Protein AF-A0A8T2IEG2-F1 (afdb_monomer_lite)

Sequence (143 aa):
SPNKMSFSSFIAPSGSLPLSDFWLEAESIRQTQGPDLEESSPEPSTLEDGEAEAAWLQDAGLTPLFGEQSPIENAILLSTLTQTQAAAVQRRVDSYSSSLRKRWKPPARDVRDVFPRKGGADRFAGTDGKESDPHLSAGRIHS

Foldseek 3Di:
DDDDDDDPPPPDDDDDDPPVVVVVVVVVVVVVPPPVPPDDPPVPPLLVLLVVLCVVCVVVVNNVLQDPDDPVVNVVVLVVDDPVVSVVNVVSSVSNVVSVVVVPDDPDDDVCVVDPPPDDDDDPDDDPDDDDDDDDDDDDDDD

InterPro domains:
  IPR060072 Rho GTPase-activating protein 18-like, N-terminal SAM domain [PF26701] (45-103)

Radius of gyration: 36.2 Å; chains: 1; bounding box: 49×56×135 Å

Secondary structure (DSSP, 8-state):
------------------HHHHHHHHHHHHHHS-TTSSS------HHHHHHHHHHHHHHTT-GGGGTT--HHHHHHHHHTS-HHHHHHHHHHHHHHHHHHHHTT------HHHHS--SS------------------------

pLDDT: mean 70.07, std 18.43, range [36.44, 97.56]

Structure (mmCIF, N/CA/C/O backbone):
data_AF-A0A8T2IEG2-F1
#
_entry.id   AF-A0A8T2IEG2-F1
#
loop_
_atom_site.group_PDB
_atom_site.id
_atom_site.type_symbol
_atom_site.label_atom_id
_atom_site.label_alt_id
_atom_site.label_comp_id
_atom_site.label_asym_id
_atom_site.label_entity_id
_atom_site.label_seq_id
_atom_site.pdbx_PDB_ins_code
_atom_site.Cartn_x
_atom_site.Cartn_y
_atom_site.Cartn_z
_atom_site.occupancy
_atom_site.B_iso_or_equiv
_atom_site.auth_seq_id
_atom_site.auth_comp_id
_atom_site.auth_asym_id
_atom_site.auth_atom_id
_atom_site.pdbx_PDB_model_num
ATOM 1 N N . SER A 1 1 ? 22.808 -40.858 43.073 1.00 37.12 1 SER A N 1
ATOM 2 C CA . SER A 1 1 ? 23.389 -39.615 43.615 1.00 37.12 1 SER A CA 1
ATOM 3 C C . SER A 1 1 ? 23.014 -38.440 42.732 1.00 37.12 1 SER A C 1
ATOM 5 O O . SER A 1 1 ? 22.950 -38.635 41.524 1.00 37.12 1 SER A O 1
ATOM 7 N N . PRO A 1 2 ? 22.688 -37.278 43.314 1.00 51.91 2 PRO A N 1
ATOM 8 C CA . PRO A 1 2 ? 22.046 -36.172 42.612 1.00 51.91 2 PRO A CA 1
ATOM 9 C C . PRO A 1 2 ? 23.054 -35.163 42.032 1.00 51.91 2 PRO A C 1
ATOM 11 O O . PRO A 1 2 ? 24.207 -35.130 42.451 1.00 51.91 2 PRO A O 1
ATOM 14 N N . ASN A 1 3 ? 22.515 -34.273 41.189 1.00 36.44 3 ASN A N 1
ATOM 15 C CA . ASN A 1 3 ? 22.753 -32.823 41.132 1.00 36.44 3 ASN A CA 1
ATOM 16 C C . ASN A 1 3 ? 23.521 -32.181 39.956 1.00 36.44 3 ASN A C 1
ATOM 18 O O . ASN A 1 3 ? 24.700 -32.427 39.735 1.00 36.44 3 ASN A O 1
ATOM 22 N N . LYS A 1 4 ? 22.817 -31.163 39.418 1.00 50.59 4 LYS A N 1
ATOM 23 C CA . LYS A 1 4 ? 23.260 -29.859 38.884 1.00 50.59 4 LYS A CA 1
ATOM 24 C C . LYS A 1 4 ? 23.560 -29.766 37.388 1.00 50.59 4 LYS A C 1
ATOM 26 O O . LYS A 1 4 ? 24.704 -29.687 36.970 1.00 50.59 4 LYS A O 1
ATOM 31 N N . MET A 1 5 ? 22.498 -29.560 36.611 1.00 52.28 5 MET A N 1
ATOM 32 C CA . MET A 1 5 ? 22.575 -28.658 35.462 1.00 52.28 5 MET A CA 1
ATOM 33 C C . MET A 1 5 ? 22.094 -27.281 35.917 1.00 52.28 5 MET A C 1
ATOM 35 O O . MET A 1 5 ? 20.902 -27.008 35.991 1.00 52.28 5 MET A O 1
ATOM 39 N N . SER A 1 6 ? 23.046 -26.440 36.308 1.00 55.44 6 SER A N 1
ATOM 40 C CA . SER A 1 6 ? 22.855 -24.996 36.344 1.00 55.44 6 SER A CA 1
ATOM 41 C C . SER A 1 6 ? 24.156 -24.359 35.897 1.00 55.44 6 SER A C 1
ATOM 43 O O . SER A 1 6 ? 25.143 -24.364 36.629 1.00 55.44 6 SER A O 1
ATOM 45 N N . PHE A 1 7 ? 24.138 -23.826 34.684 1.00 53.94 7 PHE A N 1
ATOM 46 C CA . PHE A 1 7 ? 24.909 -22.641 34.369 1.00 53.94 7 PHE A CA 1
ATOM 47 C C . PHE A 1 7 ? 23.945 -21.690 33.672 1.00 53.94 7 PHE A C 1
ATOM 49 O O . PHE A 1 7 ? 23.742 -21.730 32.464 1.00 53.94 7 PHE A O 1
ATOM 56 N N . SER A 1 8 ? 23.277 -20.885 34.497 1.00 45.88 8 SER A N 1
ATOM 57 C CA . SER A 1 8 ? 22.817 -19.562 34.095 1.00 45.88 8 SER A CA 1
ATOM 58 C C . SER A 1 8 ? 23.951 -18.909 33.304 1.00 45.88 8 SER A C 1
ATOM 60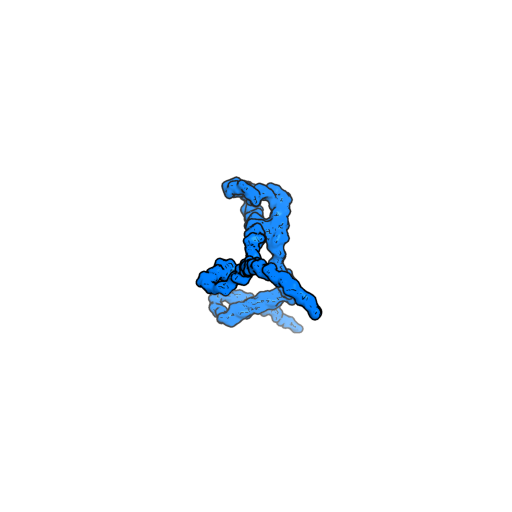 O O . SER A 1 8 ? 25.019 -18.663 33.874 1.00 45.88 8 SER A O 1
ATOM 62 N N . SER A 1 9 ? 23.770 -18.683 31.998 1.00 57.91 9 SER A N 1
ATOM 63 C CA . SER A 1 9 ? 24.672 -17.798 31.271 1.00 57.91 9 SER A CA 1
ATOM 64 C C . SER A 1 9 ? 24.396 -16.396 31.797 1.00 57.91 9 SER A C 1
ATOM 66 O O . SER A 1 9 ? 23.458 -15.718 31.376 1.00 57.91 9 SER A O 1
ATOM 68 N N . PHE A 1 10 ? 25.175 -16.012 32.803 1.00 49.84 10 PHE A N 1
ATOM 69 C CA . PHE A 1 10 ? 25.257 -14.651 33.292 1.00 49.84 10 PHE A CA 1
ATOM 70 C C . PHE A 1 10 ? 25.461 -13.737 32.084 1.00 49.84 10 PHE A C 1
ATOM 72 O O . PHE A 1 10 ? 26.482 -13.820 31.403 1.00 49.84 10 PHE A O 1
ATOM 79 N N . ILE A 1 11 ? 24.477 -12.880 31.815 1.00 58.75 11 ILE A N 1
ATOM 80 C CA . ILE A 1 11 ? 24.652 -11.733 30.932 1.00 58.75 11 ILE A CA 1
ATOM 81 C C . ILE A 1 11 ? 25.743 -10.881 31.583 1.00 58.75 11 ILE A C 1
ATOM 83 O O . ILE A 1 11 ? 25.522 -10.262 32.626 1.00 58.75 11 ILE A O 1
ATOM 87 N N . ALA A 1 12 ? 26.945 -10.918 31.013 1.00 52.44 12 ALA A N 1
ATOM 88 C CA . ALA A 1 12 ? 28.027 -10.037 31.413 1.00 52.44 12 ALA A CA 1
ATOM 89 C C . ALA A 1 12 ? 27.775 -8.635 30.825 1.00 52.44 12 ALA A C 1
ATOM 91 O O . ALA A 1 12 ? 27.372 -8.521 29.665 1.00 52.44 12 ALA A O 1
ATOM 92 N N . PRO A 1 13 ? 27.991 -7.557 31.596 1.00 52.22 13 PRO A N 1
ATOM 93 C CA . PRO A 1 13 ? 27.807 -6.200 31.111 1.00 52.22 13 PRO A CA 1
ATOM 94 C C . PRO A 1 13 ? 29.002 -5.764 30.249 1.00 52.22 13 PRO A C 1
ATOM 96 O O . PRO A 1 13 ? 30.147 -5.922 30.658 1.00 52.22 13 PRO A O 1
ATOM 99 N N . SER A 1 14 ? 28.707 -5.171 29.086 1.00 59.75 14 SER A N 1
ATOM 100 C CA . SER A 1 14 ? 29.484 -4.119 28.401 1.00 59.75 14 SER A CA 1
ATOM 101 C C . SER A 1 14 ? 31.006 -4.125 28.655 1.00 59.75 14 SER A C 1
ATOM 103 O O . SER A 1 14 ? 31.531 -3.300 29.407 1.00 59.75 14 SER A O 1
ATOM 105 N N . GLY A 1 15 ? 31.731 -4.998 27.962 1.00 55.69 15 GLY A N 1
ATOM 106 C CA . GLY A 1 15 ? 33.184 -4.932 27.827 1.00 55.69 15 GLY A CA 1
ATOM 107 C C . GLY A 1 15 ? 33.559 -5.363 26.417 1.00 55.69 15 GLY A C 1
ATOM 108 O O . GLY A 1 15 ? 33.139 -6.433 25.997 1.00 55.69 15 GLY A O 1
ATOM 109 N N . SER A 1 16 ? 34.271 -4.493 25.692 1.00 65.12 16 SER A N 1
ATOM 110 C CA . SER A 1 16 ? 34.789 -4.666 24.325 1.00 65.12 16 SER A CA 1
ATOM 111 C C . SER A 1 16 ? 34.891 -6.129 23.878 1.00 65.12 16 SER A C 1
ATOM 113 O O . SER A 1 16 ? 35.864 -6.807 24.211 1.00 65.12 16 SER A O 1
ATOM 115 N N . LEU A 1 17 ? 33.920 -6.594 23.090 1.00 65.88 17 LEU A N 1
ATOM 116 C CA . LEU A 1 17 ? 34.037 -7.880 22.412 1.00 65.88 17 LEU A CA 1
ATOM 117 C C . LEU A 1 17 ? 35.200 -7.773 21.405 1.00 65.88 17 LEU A C 1
ATOM 119 O O . LEU A 1 17 ? 35.307 -6.752 20.714 1.00 65.88 17 LEU A O 1
ATOM 123 N N . PRO A 1 18 ? 36.132 -8.740 21.351 1.00 71.25 18 PRO A N 1
ATOM 124 C CA . PRO A 1 18 ? 37.225 -8.714 20.383 1.00 71.25 18 PRO A CA 1
ATOM 125 C C . PRO A 1 18 ? 36.655 -8.669 18.957 1.00 71.25 18 PRO A C 1
ATOM 127 O O . PRO A 1 18 ? 35.577 -9.190 18.701 1.00 71.25 18 PRO A O 1
ATOM 130 N N . LEU A 1 19 ? 37.373 -8.091 17.987 1.00 69.75 19 LEU A N 1
ATOM 131 C CA . LEU A 1 19 ? 36.907 -8.023 16.587 1.00 69.75 19 LEU A CA 1
ATOM 132 C C . LEU A 1 19 ? 36.588 -9.415 15.989 1.00 69.75 19 LEU A C 1
ATOM 134 O O . LEU A 1 19 ? 35.850 -9.523 15.014 1.00 69.75 19 LEU A O 1
ATOM 138 N N . SER A 1 20 ? 37.122 -10.482 16.590 1.00 69.19 20 SER A N 1
ATOM 139 C CA . SER A 1 20 ? 36.783 -11.873 16.286 1.00 69.19 20 SER A CA 1
ATOM 140 C C . SER A 1 20 ? 35.365 -12.275 16.711 1.00 69.19 20 SER A C 1
ATOM 142 O O . SER A 1 20 ? 34.748 -13.076 16.017 1.00 69.19 20 SER A O 1
ATOM 144 N N . ASP A 1 21 ? 34.828 -11.710 17.795 1.00 76.44 21 ASP A N 1
ATOM 145 C CA . ASP A 1 21 ? 33.473 -12.001 18.287 1.00 76.44 21 ASP A CA 1
ATOM 146 C C . ASP A 1 21 ? 32.394 -11.415 17.374 1.00 76.44 21 ASP A C 1
ATOM 148 O O . ASP A 1 21 ? 31.353 -12.038 17.194 1.00 76.44 21 ASP A O 1
ATOM 152 N N . PHE A 1 22 ? 32.662 -10.276 16.724 1.00 73.38 22 PHE A N 1
ATOM 153 C CA . PHE A 1 22 ? 31.749 -9.693 15.732 1.00 73.38 22 PHE A CA 1
ATOM 154 C C . PHE A 1 22 ? 31.449 -10.670 14.582 1.00 73.38 22 PHE A C 1
ATOM 156 O O . PHE A 1 22 ? 30.306 -10.811 14.153 1.00 73.38 22 PHE A O 1
ATOM 163 N N . TRP A 1 23 ? 32.470 -11.388 14.101 1.00 81.88 23 TRP A N 1
ATOM 164 C CA . TRP A 1 23 ? 32.291 -12.397 13.054 1.00 81.88 23 TRP A CA 1
ATOM 165 C C . TRP A 1 23 ? 31.696 -13.704 13.589 1.00 81.88 23 TRP A C 1
ATOM 167 O O . TRP A 1 23 ? 30.948 -14.363 12.868 1.00 81.88 23 TRP A O 1
ATOM 177 N N . LEU A 1 24 ? 31.971 -14.060 14.849 1.00 79.12 24 LEU A N 1
ATOM 178 C CA . LEU A 1 24 ? 31.327 -15.206 15.498 1.00 79.12 24 LEU A CA 1
ATOM 179 C C . LEU A 1 24 ? 29.828 -14.985 15.729 1.00 79.12 24 LEU A C 1
ATOM 181 O O . LEU A 1 24 ? 29.069 -15.944 15.637 1.00 79.12 24 LEU A O 1
ATOM 185 N N . GLU A 1 25 ? 29.382 -13.759 16.011 1.00 80.62 25 GLU A N 1
ATOM 186 C CA . GLU A 1 25 ? 27.957 -13.441 16.155 1.00 80.62 25 GLU A CA 1
ATOM 187 C C . GLU A 1 25 ? 27.204 -13.700 14.845 1.00 80.62 25 GLU A C 1
ATOM 189 O O . GLU A 1 25 ? 26.155 -14.341 14.856 1.00 80.62 25 GLU A O 1
ATOM 194 N N . ALA A 1 26 ? 27.778 -13.296 13.706 1.00 78.12 26 ALA A N 1
ATOM 195 C CA . ALA A 1 26 ? 27.205 -13.570 12.390 1.00 78.12 26 ALA A CA 1
ATOM 196 C C . ALA A 1 26 ? 27.080 -15.079 12.124 1.00 78.12 26 ALA A C 1
ATOM 198 O O . ALA A 1 26 ? 26.029 -15.537 11.684 1.00 78.12 26 ALA A O 1
ATOM 199 N N . GLU A 1 27 ? 28.114 -15.862 12.440 1.00 77.88 27 GLU A N 1
ATOM 200 C CA . GLU A 1 27 ? 28.069 -17.323 12.303 1.00 77.88 27 GLU A CA 1
ATOM 201 C C . GLU A 1 27 ? 27.060 -17.958 13.275 1.00 77.88 27 GLU A C 1
ATOM 203 O O . GLU A 1 27 ? 26.305 -18.850 12.899 1.00 77.88 27 GLU A O 1
ATOM 208 N N . SER A 1 28 ? 26.970 -17.448 14.506 1.00 77.75 28 SER A N 1
ATOM 209 C CA . SER A 1 28 ? 25.985 -17.871 15.506 1.00 77.75 28 SER A CA 1
ATOM 210 C C . SER A 1 28 ? 24.548 -17.621 15.037 1.00 77.75 28 SER A C 1
ATOM 212 O O . SER A 1 28 ? 23.685 -18.480 15.215 1.00 77.75 28 SER A O 1
ATOM 214 N N . ILE A 1 29 ? 24.284 -16.490 14.370 1.00 75.06 29 ILE A N 1
ATOM 215 C CA . ILE A 1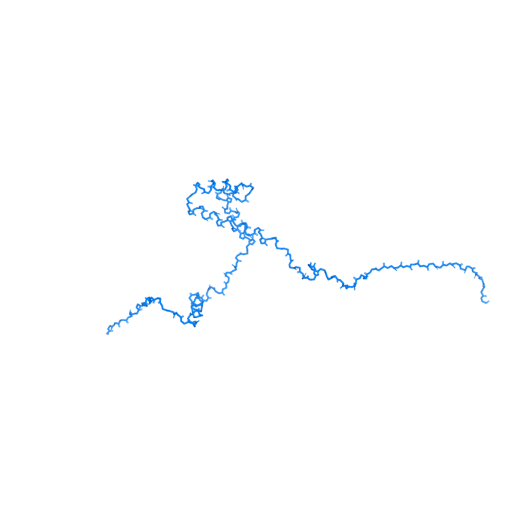 29 ? 22.982 -16.183 13.753 1.00 75.06 29 ILE A CA 1
ATOM 216 C C . ILE A 1 29 ? 22.658 -17.198 12.648 1.00 75.06 29 ILE A C 1
ATOM 218 O O . ILE A 1 29 ? 21.538 -17.703 12.593 1.00 75.06 29 ILE A O 1
ATOM 222 N N . ARG A 1 30 ? 23.640 -17.556 11.811 1.00 72.44 30 ARG A N 1
ATOM 223 C CA . ARG A 1 30 ? 23.475 -18.578 10.761 1.00 72.44 30 ARG A CA 1
ATOM 224 C C . ARG A 1 30 ? 23.264 -19.983 11.314 1.00 72.44 30 ARG A C 1
ATOM 226 O O . ARG A 1 30 ? 22.615 -20.786 10.667 1.00 72.44 30 ARG A O 1
ATOM 233 N N . GLN A 1 31 ? 23.810 -20.285 12.490 1.00 65.44 31 GLN A N 1
ATOM 234 C CA . GLN A 1 31 ? 23.659 -21.586 13.147 1.00 65.44 31 GLN A CA 1
ATOM 235 C C . GLN A 1 31 ? 22.372 -21.702 13.973 1.00 65.44 31 GLN A C 1
ATOM 237 O O . GLN A 1 31 ? 21.816 -22.792 14.102 1.00 65.44 31 GLN A O 1
ATOM 242 N N . THR A 1 32 ? 21.899 -20.594 14.553 1.00 64.69 32 THR A N 1
ATOM 243 C CA . THR A 1 32 ? 20.611 -20.532 15.269 1.00 64.69 32 THR A CA 1
ATOM 244 C C . THR A 1 32 ? 19.422 -20.501 14.313 1.00 64.69 32 THR A C 1
ATOM 246 O O . THR A 1 32 ? 18.348 -20.996 14.660 1.00 64.69 32 THR A O 1
ATOM 249 N N . GLN A 1 33 ? 19.618 -20.003 13.092 1.00 60.62 33 GLN A N 1
ATOM 250 C CA . GLN A 1 33 ? 18.770 -20.317 11.948 1.00 60.62 33 GLN A CA 1
ATOM 251 C C . GLN A 1 33 ? 19.090 -21.750 11.507 1.00 60.62 33 GLN A C 1
ATOM 253 O O . GLN A 1 33 ? 20.036 -21.988 10.771 1.00 60.62 33 GLN A O 1
ATOM 258 N N . GLY A 1 34 ? 18.359 -22.741 12.022 1.00 45.31 34 GLY A N 1
ATOM 259 C CA . GLY A 1 34 ? 18.559 -24.137 11.623 1.00 45.31 34 GLY A CA 1
ATOM 260 C C . GLY A 1 34 ? 18.537 -24.322 10.091 1.00 45.31 34 GLY A C 1
ATOM 261 O O . GLY A 1 34 ? 18.015 -23.463 9.380 1.00 45.31 34 GLY A O 1
ATOM 262 N N . PRO A 1 35 ? 19.037 -25.457 9.564 1.00 49.94 35 PRO A N 1
ATOM 263 C CA . PRO A 1 35 ? 19.169 -25.739 8.121 1.00 49.94 35 PRO A CA 1
ATOM 264 C C . PRO A 1 35 ? 17.842 -25.797 7.329 1.00 49.94 35 PRO A C 1
ATOM 266 O O . PRO A 1 35 ? 17.825 -26.253 6.194 1.00 49.94 35 PRO A O 1
ATOM 269 N N . ASP A 1 36 ? 16.742 -25.340 7.922 1.00 45.47 36 ASP A N 1
ATOM 270 C CA . ASP A 1 36 ? 15.411 -25.185 7.332 1.00 45.47 36 ASP A CA 1
ATOM 271 C C . ASP A 1 36 ? 15.078 -23.707 7.011 1.00 45.47 36 ASP A C 1
ATOM 273 O O . ASP A 1 36 ? 13.962 -23.380 6.626 1.00 45.47 36 ASP A O 1
ATOM 277 N N . LEU A 1 37 ? 16.041 -22.788 7.177 1.00 50.72 37 LEU A N 1
ATOM 278 C CA . LEU A 1 37 ? 15.905 -21.370 6.809 1.00 50.72 37 LEU A CA 1
ATOM 279 C C . LEU A 1 37 ? 17.009 -20.897 5.841 1.00 50.72 37 LEU A C 1
ATOM 281 O O . LEU A 1 37 ? 17.297 -19.712 5.743 1.00 50.72 37 LEU A O 1
ATOM 285 N N . GLU A 1 38 ? 17.641 -21.824 5.124 1.00 49.00 38 GLU A N 1
ATOM 286 C CA . GLU A 1 38 ? 18.604 -21.546 4.042 1.00 49.00 38 GLU A CA 1
ATOM 287 C C . GLU A 1 38 ? 18.078 -22.115 2.717 1.00 49.00 38 GLU A C 1
ATOM 289 O O . GLU A 1 38 ? 18.791 -22.750 1.954 1.00 49.00 38 GLU A O 1
ATOM 294 N N . GLU A 1 39 ? 16.797 -21.886 2.434 1.00 48.16 39 GLU A N 1
ATOM 295 C CA . GLU A 1 39 ? 16.318 -21.737 1.064 1.00 48.16 39 GLU A CA 1
ATOM 296 C C . GLU A 1 39 ? 15.007 -20.947 1.107 1.00 48.16 39 GLU A C 1
ATOM 298 O O . GLU A 1 39 ? 14.036 -21.358 1.735 1.00 48.16 39 GLU A O 1
ATOM 303 N N . SER A 1 40 ? 14.970 -19.805 0.419 1.00 41.56 40 SER A N 1
ATOM 304 C CA . SER A 1 40 ? 13.754 -19.012 0.211 1.00 41.56 40 SER A CA 1
ATOM 305 C C . SER A 1 40 ? 13.309 -18.133 1.400 1.00 41.56 40 SER A C 1
ATOM 307 O O . SER A 1 40 ? 12.194 -18.231 1.904 1.00 41.56 40 SER A O 1
ATOM 309 N N . SER A 1 41 ? 14.098 -17.108 1.731 1.00 38.69 41 SER A N 1
ATOM 310 C CA . SER A 1 41 ? 13.479 -15.790 1.561 1.00 38.69 41 SER A CA 1
ATOM 311 C C . SER A 1 41 ? 13.808 -15.364 0.135 1.00 38.69 41 SER A C 1
ATOM 313 O O . SER A 1 41 ? 14.881 -14.797 -0.099 1.00 38.69 41 SER A O 1
ATOM 315 N N . PRO A 1 42 ? 12.946 -15.659 -0.857 1.00 45.38 42 PRO A N 1
ATOM 316 C CA . PRO A 1 42 ? 12.915 -14.736 -1.962 1.00 45.38 42 PRO A CA 1
ATOM 317 C C . PRO A 1 42 ? 12.526 -13.417 -1.289 1.00 45.38 42 PRO A C 1
ATOM 319 O O . PRO A 1 42 ? 11.616 -13.388 -0.463 1.00 45.38 42 PRO A O 1
ATOM 322 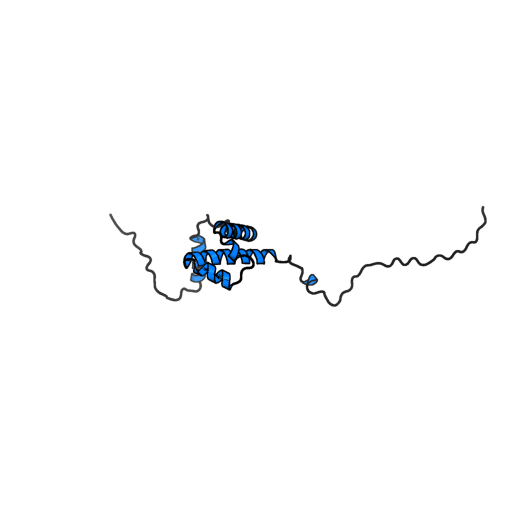N N . GLU A 1 43 ? 13.183 -12.308 -1.601 1.00 47.31 43 GLU A N 1
ATOM 323 C CA . GLU A 1 43 ? 12.415 -11.066 -1.591 1.00 47.31 43 GLU A CA 1
ATOM 324 C C . GLU A 1 43 ? 11.138 -11.426 -2.381 1.00 47.31 43 GLU A C 1
ATOM 326 O O . GLU A 1 43 ? 11.282 -11.746 -3.569 1.00 47.31 43 GLU A O 1
ATOM 331 N N . PRO A 1 44 ? 9.952 -11.586 -1.744 1.00 44.03 44 PRO A N 1
ATOM 332 C CA . PRO A 1 44 ? 8.777 -12.031 -2.473 1.00 44.03 44 PRO A CA 1
ATOM 333 C C . PRO A 1 44 ? 8.643 -11.013 -3.580 1.00 44.03 44 PRO A C 1
ATOM 335 O O . PRO A 1 44 ? 8.771 -9.816 -3.309 1.00 44.03 44 PRO A O 1
ATOM 338 N N . SER A 1 45 ? 8.587 -11.507 -4.817 1.00 48.31 45 SER A N 1
ATOM 339 C CA . SER A 1 45 ? 8.789 -10.696 -6.006 1.00 48.31 45 SER A CA 1
ATOM 340 C C . SER A 1 45 ? 8.092 -9.352 -5.803 1.00 48.31 45 SER A C 1
ATOM 342 O O . SER A 1 45 ? 6.876 -9.276 -5.650 1.00 48.31 45 SER A O 1
ATOM 344 N N . THR A 1 46 ? 8.861 -8.271 -5.662 1.00 52.31 46 THR A N 1
ATOM 345 C CA . THR A 1 46 ? 8.259 -6.998 -5.217 1.00 52.31 46 THR A CA 1
ATOM 346 C C . THR A 1 46 ? 7.324 -6.392 -6.261 1.00 52.31 46 THR A C 1
ATOM 348 O O . THR A 1 46 ? 6.708 -5.356 -6.024 1.00 52.31 46 THR A O 1
ATOM 351 N N . LEU A 1 47 ? 7.211 -7.058 -7.415 1.00 51.81 47 LEU A N 1
ATOM 352 C CA . LEU A 1 47 ? 6.181 -6.858 -8.416 1.00 51.81 47 LEU A CA 1
ATOM 353 C C . LEU A 1 47 ? 4.805 -7.360 -7.938 1.00 51.81 47 LEU A C 1
ATOM 355 O O . LEU A 1 47 ? 3.841 -6.612 -8.042 1.00 51.81 47 LEU A O 1
ATOM 359 N N . GLU A 1 48 ? 4.730 -8.582 -7.400 1.00 58.38 48 GLU A N 1
ATOM 360 C CA . GLU A 1 48 ? 3.498 -9.182 -6.863 1.00 58.38 48 GLU A CA 1
ATOM 361 C C . GLU A 1 48 ? 3.106 -8.550 -5.523 1.00 58.38 48 GLU A C 1
ATOM 363 O O . GLU A 1 48 ? 1.927 -8.305 -5.273 1.00 58.38 48 GLU A O 1
ATOM 368 N N . ASP A 1 49 ? 4.100 -8.184 -4.703 1.00 64.69 49 ASP A N 1
ATOM 369 C CA . ASP A 1 49 ? 3.873 -7.505 -3.421 1.00 64.69 49 ASP A CA 1
ATOM 370 C C . ASP A 1 49 ? 3.054 -6.215 -3.612 1.00 64.69 49 ASP A C 1
ATOM 372 O O . ASP A 1 49 ? 2.080 -5.989 -2.904 1.00 64.69 49 ASP A O 1
ATOM 376 N N . GLY A 1 50 ? 3.342 -5.420 -4.651 1.00 78.88 50 GLY A N 1
ATOM 377 C CA . GLY A 1 50 ? 2.581 -4.205 -4.961 1.00 78.88 50 GLY A CA 1
ATOM 378 C C . GLY A 1 50 ? 1.091 -4.437 -5.242 1.00 78.88 50 GLY A C 1
ATOM 379 O O . GLY A 1 50 ? 0.258 -3.624 -4.843 1.00 78.88 50 GLY A O 1
ATOM 380 N N . GLU A 1 51 ? 0.737 -5.538 -5.906 1.00 84.38 51 GLU A N 1
ATOM 381 C CA . GLU A 1 51 ? -0.665 -5.891 -6.164 1.00 84.38 51 GLU A CA 1
ATOM 382 C C . GLU A 1 51 ? -1.359 -6.376 -4.887 1.00 84.38 51 GLU A C 1
ATOM 384 O O . GLU A 1 51 ? -2.492 -5.974 -4.611 1.00 84.38 51 GLU A O 1
ATOM 389 N N . ALA A 1 52 ? -0.654 -7.158 -4.064 1.00 87.19 52 ALA A N 1
ATOM 390 C CA . ALA A 1 52 ? -1.142 -7.583 -2.756 1.00 87.19 52 ALA A CA 1
ATOM 391 C C . ALA A 1 52 ? -1.406 -6.388 -1.821 1.00 87.19 52 ALA A C 1
ATOM 393 O O . ALA A 1 52 ? -2.436 -6.353 -1.142 1.00 87.19 52 ALA A O 1
ATOM 394 N N . GLU A 1 53 ? -0.540 -5.368 -1.831 1.00 89.31 53 GLU A N 1
ATOM 395 C CA . GLU A 1 53 ? -0.760 -4.155 -1.034 1.00 89.31 53 GLU A CA 1
ATOM 396 C C . GLU A 1 53 ? -1.943 -3.331 -1.525 1.00 89.31 53 GLU A C 1
ATOM 398 O O . GLU A 1 53 ? -2.709 -2.808 -0.710 1.00 89.31 53 GLU A O 1
ATOM 403 N N . ALA A 1 54 ? -2.127 -3.237 -2.844 1.00 88.44 54 ALA A N 1
ATOM 404 C CA . ALA A 1 54 ? -3.297 -2.586 -3.413 1.00 88.44 54 ALA A CA 1
ATOM 405 C C . ALA A 1 54 ? -4.584 -3.298 -2.976 1.00 88.44 54 ALA A C 1
ATOM 407 O O . ALA A 1 54 ? -5.516 -2.630 -2.530 1.00 88.44 54 ALA A O 1
ATOM 408 N N . ALA A 1 55 ? -4.621 -4.634 -3.036 1.00 91.75 55 ALA A N 1
ATOM 409 C CA . ALA A 1 55 ? -5.763 -5.429 -2.587 1.00 91.75 55 ALA A CA 1
ATOM 410 C C . ALA A 1 55 ? -6.051 -5.219 -1.093 1.00 91.75 55 ALA A C 1
ATOM 412 O O . ALA A 1 55 ? -7.189 -4.947 -0.720 1.00 91.75 55 ALA A O 1
ATOM 413 N N . TRP A 1 56 ? -5.018 -5.227 -0.244 1.00 93.56 56 TRP A N 1
ATOM 414 C CA . TRP A 1 56 ? -5.183 -4.966 1.188 1.00 93.56 56 TRP A CA 1
ATOM 415 C C . TRP A 1 56 ? -5.772 -3.576 1.459 1.00 93.56 56 TRP A C 1
ATOM 417 O O . TR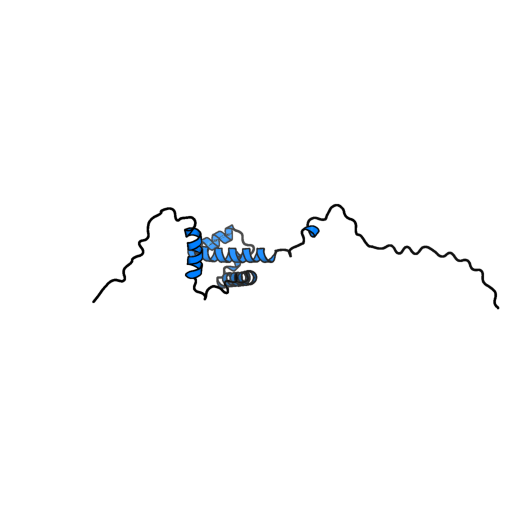P A 1 56 ? -6.677 -3.426 2.282 1.00 93.56 56 TRP A O 1
ATOM 427 N N . LEU A 1 57 ? -5.279 -2.549 0.755 1.00 93.69 57 LEU A N 1
ATOM 428 C CA . LEU A 1 57 ? -5.789 -1.183 0.881 1.00 93.69 57 LEU A CA 1
ATOM 429 C C . LEU A 1 57 ? -7.230 -1.068 0.362 1.00 93.69 57 LEU A C 1
ATOM 431 O O . LEU A 1 57 ? -8.009 -0.312 0.940 1.00 93.69 57 LEU A O 1
ATOM 435 N N . GLN A 1 58 ? -7.611 -1.821 -0.674 1.00 93.81 58 GLN A N 1
ATOM 436 C CA . GLN A 1 58 ? -8.995 -1.871 -1.151 1.00 93.81 58 GLN A CA 1
ATOM 437 C C . GLN A 1 58 ? -9.935 -2.567 -0.165 1.00 93.81 58 GLN A C 1
ATOM 439 O O . GLN A 1 58 ? -10.978 -2.003 0.164 1.00 93.81 58 GLN A O 1
ATOM 444 N N . ASP A 1 59 ? -9.550 -3.731 0.358 1.00 95.12 59 ASP A N 1
ATOM 445 C CA . ASP A 1 59 ? -10.344 -4.495 1.328 1.00 95.12 59 ASP A CA 1
ATOM 446 C C . ASP A 1 59 ? -10.558 -3.714 2.633 1.00 95.12 59 ASP A C 1
ATOM 448 O O . ASP A 1 59 ? -11.608 -3.810 3.269 1.00 95.12 59 ASP A O 1
ATOM 452 N N . ALA A 1 60 ? -9.583 -2.884 3.014 1.00 92.06 60 ALA A N 1
ATOM 453 C CA . ALA A 1 60 ? -9.689 -1.971 4.148 1.00 92.06 60 ALA A CA 1
ATOM 454 C C . ALA A 1 60 ? -10.529 -0.707 3.859 1.00 92.06 60 ALA A C 1
ATOM 456 O O . ALA A 1 60 ? -10.769 0.084 4.771 1.00 92.06 60 ALA A O 1
ATOM 457 N N . GLY A 1 61 ? -10.955 -0.477 2.611 1.00 92.00 61 GLY A N 1
ATOM 458 C CA . GLY A 1 61 ? -11.650 0.745 2.194 1.00 92.00 61 GLY A CA 1
ATOM 459 C C . GLY A 1 61 ? -10.751 1.988 2.150 1.00 92.00 61 GLY A C 1
ATOM 460 O O . GLY A 1 61 ? -11.238 3.115 2.203 1.00 92.00 61 GLY A O 1
ATOM 461 N N . LEU A 1 62 ? -9.435 1.792 2.057 1.00 92.94 62 LEU A N 1
ATOM 462 C CA . LEU A 1 62 ? -8.393 2.821 2.085 1.00 92.94 62 LEU A CA 1
ATOM 463 C C . LEU A 1 62 ? -7.810 3.127 0.694 1.00 92.94 62 LEU A C 1
ATOM 465 O O . LEU A 1 62 ? -6.779 3.790 0.588 1.00 92.94 62 LEU A O 1
ATOM 469 N N . THR A 1 63 ? -8.497 2.706 -0.374 1.00 90.38 63 THR A N 1
ATOM 470 C CA . THR A 1 63 ? -8.224 3.064 -1.779 1.00 90.38 63 THR A CA 1
ATOM 471 C C . THR A 1 63 ? -7.857 4.540 -2.008 1.00 90.38 63 THR A C 1
ATOM 473 O O . THR A 1 63 ? -6.873 4.801 -2.702 1.00 90.38 63 THR A O 1
ATOM 476 N N . PRO A 1 64 ? -8.577 5.510 -1.402 1.00 88.38 64 PRO A N 1
ATOM 477 C CA . PRO A 1 64 ? -8.171 6.912 -1.272 1.00 88.38 64 PRO A CA 1
ATOM 478 C C . PRO A 1 64 ? -6.670 7.215 -1.133 1.00 88.38 64 PRO A C 1
ATOM 480 O O . PRO A 1 64 ? -6.155 8.093 -1.825 1.00 88.38 64 PRO A O 1
ATOM 483 N N . LEU A 1 65 ? -5.961 6.473 -0.277 1.00 86.44 65 LEU A N 1
ATOM 484 C CA . LEU A 1 65 ? -4.615 6.826 0.186 1.00 86.44 65 LEU A CA 1
ATOM 485 C C . LEU A 1 65 ? -3.515 6.645 -0.859 1.00 86.44 65 LEU A C 1
ATOM 487 O O . LEU A 1 65 ? -2.433 7.211 -0.707 1.00 86.44 65 LEU A O 1
ATOM 491 N N . PHE A 1 66 ? -3.765 5.845 -1.894 1.00 80.81 66 PHE A N 1
ATOM 492 C CA . PHE A 1 66 ? -2.793 5.579 -2.954 1.00 80.81 66 PHE A CA 1
ATOM 493 C C . PHE A 1 66 ? -3.171 6.204 -4.308 1.00 80.81 66 PHE A C 1
ATOM 495 O O . PHE A 1 66 ? -2.490 5.958 -5.306 1.00 80.81 66 PHE A O 1
ATOM 502 N N . GLY A 1 67 ? -4.246 7.002 -4.345 1.00 78.56 67 GLY A N 1
ATOM 503 C CA . GLY A 1 67 ? -4.710 7.754 -5.515 1.00 78.56 67 GLY A CA 1
ATOM 504 C C . GLY A 1 67 ? -4.242 9.217 -5.534 1.00 78.56 67 GLY A C 1
ATOM 505 O O . GLY A 1 67 ? -3.249 9.579 -4.912 1.00 78.56 67 GLY A O 1
ATOM 506 N N . GLU A 1 68 ? -4.977 10.082 -6.241 1.00 77.44 68 GLU A N 1
ATOM 507 C CA . GLU A 1 68 ? -4.665 11.517 -6.423 1.00 77.44 68 GLU A CA 1
ATOM 508 C C . GLU A 1 68 ? -4.996 12.407 -5.203 1.00 77.44 68 GLU A C 1
ATOM 510 O O . GLU A 1 68 ? -5.233 13.606 -5.348 1.00 77.44 68 GLU A O 1
ATOM 515 N N . GLN A 1 69 ? -5.043 11.850 -3.992 1.00 81.69 69 GLN A N 1
ATOM 516 C CA . GLN A 1 69 ? -5.396 12.625 -2.801 1.00 81.69 69 GLN A CA 1
ATOM 517 C C . GLN A 1 69 ? -4.263 13.522 -2.321 1.00 81.69 69 GLN A C 1
ATOM 519 O O . GLN A 1 69 ? -3.075 13.198 -2.411 1.00 81.69 69 GLN A O 1
ATOM 524 N N . SER A 1 70 ? -4.651 14.669 -1.768 1.00 87.44 70 SER A N 1
ATOM 525 C CA . SER A 1 70 ? -3.709 15.599 -1.157 1.00 87.44 70 SER A CA 1
ATOM 526 C C . SER A 1 70 ? -3.034 14.953 0.063 1.00 87.44 70 SER A C 1
ATOM 528 O O . SER A 1 70 ? -3.707 14.290 0.856 1.00 87.44 70 SER A O 1
ATOM 530 N N . PRO A 1 71 ? -1.737 15.216 0.320 1.00 86.94 71 PRO A N 1
ATOM 531 C CA . PRO A 1 71 ? -1.080 14.787 1.557 1.00 86.94 71 PRO A CA 1
ATOM 532 C C . PRO A 1 71 ? -1.832 15.216 2.828 1.00 86.94 71 PRO A C 1
ATOM 534 O O . PRO A 1 71 ? -1.770 14.532 3.847 1.00 86.94 71 PRO A O 1
ATOM 537 N N . ILE A 1 72 ? -2.559 16.337 2.762 1.00 90.38 72 ILE A N 1
ATOM 538 C CA . ILE A 1 72 ? -3.375 16.854 3.865 1.00 90.38 72 ILE A CA 1
ATOM 539 C C . ILE A 1 72 ? -4.603 15.963 4.093 1.00 90.38 72 ILE A C 1
ATOM 541 O O . ILE A 1 72 ? -4.914 15.637 5.234 1.00 90.38 72 ILE A O 1
ATOM 545 N N . GLU A 1 73 ? -5.279 15.534 3.028 1.00 90.00 73 GLU A N 1
ATOM 546 C CA . GLU A 1 73 ? -6.441 14.635 3.107 1.00 90.00 73 GLU A CA 1
ATOM 547 C C . GLU A 1 73 ? -6.033 13.261 3.648 1.00 90.00 73 GLU A C 1
ATOM 549 O O . GLU A 1 73 ? -6.692 12.727 4.542 1.00 90.00 73 GLU A O 1
ATOM 554 N N . ASN A 1 74 ? -4.880 12.751 3.206 1.00 91.06 74 ASN A N 1
ATOM 555 C CA . ASN A 1 74 ? -4.298 11.512 3.721 1.00 91.06 74 ASN A CA 1
ATOM 556 C C . ASN A 1 74 ? -3.998 11.612 5.222 1.00 91.06 74 ASN A C 1
ATOM 558 O O . ASN A 1 74 ? -4.330 10.707 5.988 1.00 91.06 74 ASN A O 1
ATOM 562 N N . ALA A 1 75 ? -3.413 12.729 5.664 1.00 91.56 75 ALA A N 1
ATOM 563 C CA . ALA A 1 75 ? -3.136 12.964 7.078 1.00 91.56 75 ALA A CA 1
ATOM 564 C C . ALA A 1 75 ? -4.424 13.035 7.917 1.00 91.56 75 ALA A C 1
ATOM 566 O O . ALA A 1 75 ? -4.473 12.467 9.009 1.00 91.56 75 ALA A O 1
ATOM 567 N N . ILE A 1 76 ? -5.479 13.678 7.401 1.00 93.69 76 ILE A N 1
ATOM 568 C CA . ILE A 1 76 ? -6.794 13.721 8.056 1.00 93.69 76 ILE A CA 1
ATOM 569 C C . ILE A 1 76 ? -7.359 12.305 8.196 1.00 93.69 76 ILE A C 1
ATOM 571 O O . ILE A 1 76 ? -7.768 11.925 9.292 1.00 93.69 76 ILE A O 1
ATOM 575 N N . LEU A 1 77 ? -7.331 11.498 7.135 1.00 92.69 77 LEU A N 1
ATOM 576 C CA . LEU A 1 77 ? -7.840 10.128 7.171 1.00 92.69 77 LEU A CA 1
ATOM 577 C C . LEU A 1 77 ? -7.080 9.263 8.191 1.00 92.69 77 LEU A C 1
ATOM 579 O O . LEU A 1 77 ? -7.700 8.613 9.033 1.00 92.69 77 LEU A O 1
ATOM 583 N N . LEU A 1 78 ? -5.745 9.314 8.180 1.00 94.69 78 LEU A N 1
ATOM 584 C CA . LEU A 1 78 ? -4.906 8.569 9.124 1.00 94.69 78 LEU A CA 1
ATOM 585 C C . LEU A 1 78 ? -5.104 9.023 10.580 1.00 94.69 78 LEU A C 1
ATOM 587 O O . LEU A 1 78 ? -4.969 8.204 11.485 1.00 94.69 78 LEU A O 1
ATOM 591 N N . SER A 1 79 ? -5.470 10.288 10.822 1.00 95.44 79 SER A N 1
ATOM 592 C CA . SER A 1 79 ? -5.724 10.807 12.176 1.00 95.44 79 SER A CA 1
ATOM 593 C C . SER A 1 79 ? -6.973 10.221 12.846 1.00 95.44 79 SER A C 1
ATOM 595 O O . SER A 1 79 ? -7.078 10.236 14.071 1.00 95.44 79 SER A O 1
ATOM 597 N N . THR A 1 80 ? -7.909 9.681 12.057 1.00 96.50 80 THR A N 1
ATOM 598 C CA . THR A 1 80 ? -9.105 8.989 12.573 1.00 96.50 80 THR A CA 1
ATOM 599 C C . THR A 1 80 ? -8.803 7.577 13.075 1.00 96.50 80 THR A C 1
ATOM 601 O O . THR A 1 80 ? -9.625 6.972 13.765 1.00 96.50 80 THR A O 1
ATOM 604 N N . LEU A 1 81 ? -7.625 7.049 12.735 1.00 95.25 81 LEU A N 1
ATOM 605 C CA . LEU A 1 81 ? -7.177 5.717 13.105 1.00 95.25 81 LEU A CA 1
ATOM 606 C C . LEU A 1 81 ? -6.362 5.758 14.395 1.00 95.25 81 LEU A C 1
ATOM 608 O O . LEU A 1 81 ? -5.731 6.754 14.752 1.00 95.25 81 LEU A O 1
ATOM 612 N N . THR A 1 82 ? -6.310 4.621 15.082 1.00 97.56 82 THR A N 1
ATOM 613 C CA . THR A 1 82 ? -5.347 4.455 16.173 1.00 97.56 82 THR A CA 1
ATOM 614 C C . THR A 1 82 ? -3.918 4.465 15.628 1.00 97.56 82 THR A C 1
ATOM 616 O O . THR A 1 82 ? -3.669 4.111 14.474 1.00 97.56 82 THR A O 1
ATOM 619 N N . GLN A 1 83 ? -2.952 4.809 16.480 1.00 96.69 83 GLN A N 1
ATOM 620 C CA . GLN A 1 83 ? -1.542 4.906 16.096 1.00 96.69 83 GLN A CA 1
ATOM 621 C C . GLN A 1 83 ? -1.019 3.635 15.403 1.00 96.69 83 GLN A C 1
ATOM 623 O O . GLN A 1 83 ? -0.319 3.718 14.396 1.00 96.69 83 GLN A O 1
ATOM 628 N N . THR A 1 84 ? -1.378 2.454 15.910 1.00 97.44 84 THR A N 1
ATOM 629 C CA . THR A 1 84 ? -0.947 1.172 15.335 1.00 97.44 84 THR A CA 1
ATOM 630 C C . THR A 1 84 ? -1.583 0.908 13.972 1.00 97.44 84 THR A C 1
ATOM 632 O O . THR A 1 84 ? -0.907 0.422 13.069 1.00 97.44 84 THR A O 1
ATOM 635 N N . GLN A 1 85 ? -2.860 1.253 13.800 1.00 97.25 85 GLN A N 1
ATOM 636 C CA . GLN A 1 85 ? -3.545 1.115 12.515 1.00 97.25 85 GLN A CA 1
ATOM 637 C C . GLN A 1 85 ? -2.950 2.065 11.478 1.00 97.25 85 GLN A C 1
ATOM 639 O O . GLN A 1 85 ? -2.588 1.616 10.396 1.00 97.25 85 GLN A O 1
ATOM 644 N N . ALA A 1 86 ? -2.770 3.343 11.823 1.00 96.38 86 ALA A N 1
ATOM 645 C CA . ALA A 1 86 ? -2.140 4.318 10.938 1.00 96.38 86 ALA A CA 1
ATOM 646 C C . ALA A 1 86 ? -0.732 3.868 10.512 1.00 96.38 86 ALA A C 1
ATOM 648 O O . ALA A 1 86 ? -0.397 3.930 9.333 1.00 96.38 86 ALA A O 1
ATOM 649 N N . ALA A 1 87 ? 0.066 3.330 11.442 1.00 95.44 87 ALA A N 1
ATOM 650 C CA . ALA A 1 87 ? 1.385 2.781 11.133 1.00 95.44 87 ALA A CA 1
ATOM 651 C C . ALA A 1 87 ? 1.319 1.575 10.178 1.00 95.44 87 ALA A C 1
ATOM 653 O O . ALA A 1 87 ? 2.129 1.472 9.257 1.00 95.44 87 ALA A O 1
ATOM 654 N N . ALA A 1 88 ? 0.358 0.668 10.371 1.00 96.25 88 ALA A N 1
ATOM 655 C CA . ALA A 1 88 ? 0.160 -0.469 9.474 1.00 96.25 88 ALA A CA 1
ATOM 656 C C . ALA A 1 88 ? -0.231 -0.012 8.059 1.00 96.25 88 ALA A C 1
ATOM 658 O O . ALA A 1 88 ? 0.345 -0.484 7.082 1.00 96.25 88 ALA A O 1
ATOM 659 N N . VAL A 1 89 ? -1.149 0.951 7.956 1.00 95.38 89 VAL A N 1
ATOM 660 C CA . VAL A 1 89 ? -1.584 1.536 6.682 1.00 95.38 89 VAL A CA 1
ATOM 661 C C . VAL A 1 89 ? -0.431 2.250 5.977 1.00 95.38 89 VAL A C 1
ATOM 663 O O . VAL A 1 89 ? -0.215 2.028 4.788 1.00 95.38 89 VAL A O 1
ATOM 666 N N . GLN A 1 90 ? 0.361 3.043 6.703 1.00 93.62 90 GLN A N 1
ATOM 667 C CA . GLN A 1 90 ? 1.507 3.754 6.136 1.00 93.62 90 GLN A CA 1
ATOM 668 C C . GLN A 1 90 ? 2.527 2.784 5.525 1.00 93.62 90 GLN A C 1
ATOM 670 O O . GLN A 1 90 ? 2.969 2.995 4.401 1.00 93.62 90 GLN A O 1
ATOM 675 N N . ARG A 1 91 ? 2.830 1.666 6.204 1.00 93.44 91 ARG A N 1
ATOM 676 C CA . ARG A 1 91 ? 3.727 0.628 5.665 1.00 93.44 91 ARG A CA 1
ATOM 677 C C . ARG A 1 91 ? 3.229 0.056 4.337 1.00 93.44 91 ARG A C 1
ATOM 679 O O . ARG A 1 91 ? 4.030 -0.146 3.430 1.00 93.44 91 ARG A O 1
ATOM 686 N N . ARG A 1 92 ? 1.922 -0.187 4.223 1.00 93.69 92 ARG A N 1
ATOM 687 C CA . ARG A 1 92 ? 1.288 -0.711 3.003 1.00 93.69 92 ARG A CA 1
ATOM 688 C C . ARG A 1 92 ? 1.363 0.299 1.857 1.00 93.69 92 ARG A C 1
ATOM 690 O O . ARG A 1 92 ? 1.748 -0.063 0.750 1.00 93.69 92 ARG A O 1
ATOM 697 N N . VAL A 1 93 ? 1.088 1.575 2.133 1.00 92.56 93 VAL A N 1
ATOM 698 C CA . VAL A 1 93 ? 1.226 2.674 1.156 1.00 92.56 93 VAL A CA 1
ATOM 699 C C . VAL A 1 93 ? 2.683 2.842 0.700 1.00 92.56 93 VAL A C 1
ATOM 701 O O . VAL A 1 93 ? 2.960 3.002 -0.493 1.00 92.56 93 VAL A O 1
ATOM 704 N N . ASP A 1 94 ? 3.638 2.758 1.623 1.00 90.50 94 ASP A N 1
ATOM 705 C CA . ASP A 1 94 ? 5.066 2.873 1.318 1.00 90.50 94 ASP A CA 1
ATOM 706 C C . ASP A 1 94 ? 5.563 1.690 0.474 1.00 90.50 94 ASP A C 1
ATOM 708 O O . ASP A 1 94 ? 6.340 1.884 -0.470 1.00 90.50 94 ASP A O 1
ATOM 712 N N . SER A 1 95 ? 5.092 0.474 0.767 1.00 89.88 95 SER A N 1
ATOM 713 C CA . SER A 1 95 ? 5.432 -0.722 -0.011 1.00 89.88 95 SER A CA 1
ATOM 714 C C . SER A 1 95 ? 4.795 -0.673 -1.409 1.00 89.88 95 SER A C 1
ATOM 716 O O . SER A 1 95 ? 5.500 -0.821 -2.414 1.00 89.88 95 SER A O 1
ATOM 718 N N . TYR A 1 96 ? 3.519 -0.274 -1.509 1.00 89.12 96 TYR A N 1
ATOM 719 C CA . TYR A 1 96 ? 2.833 -0.021 -2.782 1.00 89.12 96 TYR A CA 1
ATOM 720 C C . TYR A 1 96 ? 3.578 1.011 -3.648 1.00 89.12 96 TYR A C 1
ATOM 722 O O . TYR A 1 96 ? 3.926 0.737 -4.799 1.00 89.12 96 TYR A O 1
ATOM 730 N N . SER A 1 97 ? 3.923 2.179 -3.097 1.00 88.00 97 SER A N 1
ATOM 731 C CA . SER A 1 97 ? 4.659 3.221 -3.834 1.00 88.00 97 SER A CA 1
ATOM 732 C C . SER A 1 97 ? 6.085 2.799 -4.221 1.00 88.00 97 SER A C 1
ATOM 734 O O . SER A 1 97 ? 6.611 3.201 -5.264 1.00 88.00 97 SER A O 1
ATOM 736 N N . SER A 1 98 ? 6.727 1.953 -3.415 1.00 84.38 98 SER A N 1
ATOM 737 C CA . SER A 1 98 ? 8.056 1.417 -3.711 1.00 84.38 98 SER A CA 1
ATOM 738 C C . SER A 1 98 ? 8.029 0.389 -4.842 1.00 84.38 98 SER A C 1
ATOM 740 O O . SER A 1 98 ? 8.897 0.454 -5.719 1.00 84.38 98 SER A O 1
ATOM 742 N N . SER A 1 99 ? 7.017 -0.484 -4.892 1.00 81.69 99 SER A N 1
ATOM 743 C CA . SER A 1 99 ? 6.791 -1.407 -6.018 1.00 81.69 99 SER A CA 1
ATOM 744 C C . SER A 1 99 ? 6.579 -0.646 -7.336 1.00 81.69 99 SER A C 1
ATOM 746 O O . SER A 1 99 ? 7.185 -0.970 -8.364 1.00 81.69 99 SER A O 1
ATOM 748 N N . LEU A 1 100 ? 5.829 0.465 -7.281 1.00 76.00 100 LEU A N 1
ATOM 749 C CA . LEU A 1 100 ? 5.609 1.363 -8.409 1.00 76.00 100 LEU A CA 1
ATOM 750 C C . LEU A 1 100 ? 6.918 1.927 -8.951 1.00 76.00 100 LEU A C 1
ATOM 752 O O . LEU A 1 100 ? 7.072 1.998 -10.157 1.00 76.00 100 LEU A O 1
ATOM 756 N N . ARG A 1 101 ? 7.890 2.293 -8.112 1.00 67.06 101 ARG A N 1
ATOM 757 C CA . ARG A 1 101 ? 9.192 2.800 -8.588 1.00 67.06 101 ARG A CA 1
ATOM 758 C C . ARG A 1 101 ? 10.075 1.707 -9.191 1.00 67.06 101 ARG A C 1
ATOM 760 O O . ARG A 1 101 ? 10.794 1.971 -10.153 1.00 67.06 101 ARG A O 1
ATOM 767 N N . LYS A 1 102 ? 10.025 0.481 -8.657 1.00 63.50 102 LYS A N 1
ATOM 768 C CA . LYS A 1 102 ? 10.841 -0.648 -9.143 1.00 63.50 102 LYS A CA 1
ATOM 769 C C . LYS A 1 102 ? 10.468 -1.072 -10.570 1.00 63.50 102 LYS A C 1
ATOM 771 O O . LYS A 1 102 ? 11.369 -1.419 -11.332 1.00 63.50 102 LYS A O 1
ATOM 776 N N . ARG A 1 103 ? 9.190 -0.966 -10.960 1.00 61.06 103 ARG A N 1
ATOM 777 C CA . ARG A 1 103 ? 8.719 -1.304 -12.321 1.00 61.06 103 ARG A CA 1
ATOM 778 C C . ARG A 1 103 ? 9.206 -0.344 -13.419 1.00 61.06 103 ARG A C 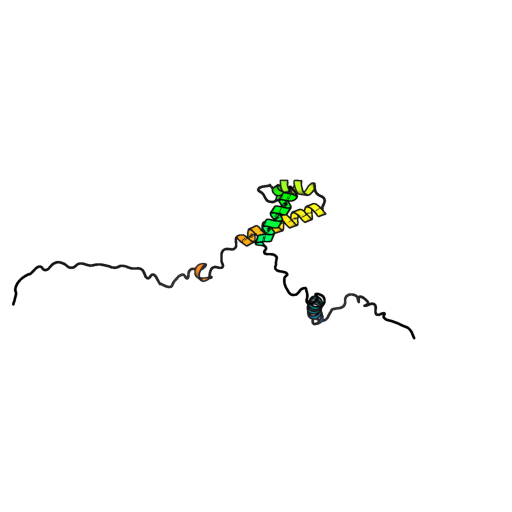1
ATOM 780 O O . ARG A 1 103 ? 9.139 -0.692 -14.590 1.00 61.06 103 ARG A O 1
ATOM 787 N N . TRP A 1 104 ? 9.708 0.843 -13.060 1.00 58.50 104 TRP A N 1
ATOM 788 C CA . TRP A 1 104 ? 10.186 1.860 -14.011 1.00 58.50 104 TRP A CA 1
ATOM 789 C C . TRP A 1 104 ? 11.710 1.892 -14.159 1.00 58.50 104 TRP A C 1
ATOM 791 O O . TRP A 1 104 ? 12.269 2.911 -14.562 1.00 58.50 104 TRP A O 1
ATOM 801 N N . LYS A 1 105 ? 12.417 0.800 -13.847 1.00 65.06 105 LYS A N 1
ATOM 802 C CA . LYS A 1 105 ? 13.841 0.694 -14.183 1.00 65.06 105 LYS A CA 1
ATOM 803 C C . LYS A 1 105 ? 13.970 0.437 -15.691 1.00 65.06 105 LYS A C 1
ATOM 805 O O . LYS A 1 105 ? 13.579 -0.645 -16.131 1.00 65.06 105 LYS A O 1
ATOM 810 N N . PRO A 1 106 ? 14.492 1.384 -16.499 1.00 66.12 106 PRO A N 1
ATOM 811 C CA . PRO A 1 106 ? 14.800 1.079 -17.889 1.00 66.12 106 PRO A CA 1
ATOM 812 C C . PRO A 1 106 ? 15.778 -0.106 -17.930 1.00 66.12 106 PRO A C 1
ATOM 814 O O . PRO A 1 106 ? 16.632 -0.203 -17.039 1.00 66.12 106 PRO A O 1
ATOM 817 N N . PRO A 1 107 ? 15.670 -1.007 -18.927 1.00 73.12 107 PRO A N 1
ATOM 818 C CA . PRO A 1 107 ? 16.629 -2.089 -19.107 1.00 73.12 107 PRO A CA 1
ATOM 819 C C . PRO A 1 107 ? 18.053 -1.542 -19.035 1.00 73.12 107 PRO A C 1
ATOM 821 O O . PRO A 1 107 ? 18.307 -0.447 -19.546 1.00 73.12 107 PRO A O 1
ATOM 824 N N . ALA A 1 108 ? 18.962 -2.279 -18.393 1.00 72.94 108 ALA A N 1
ATOM 825 C CA . ALA A 1 108 ? 20.359 -1.876 -18.307 1.00 72.94 108 ALA A CA 1
ATOM 826 C C . ALA A 1 108 ? 20.881 -1.578 -19.723 1.00 72.94 108 ALA A C 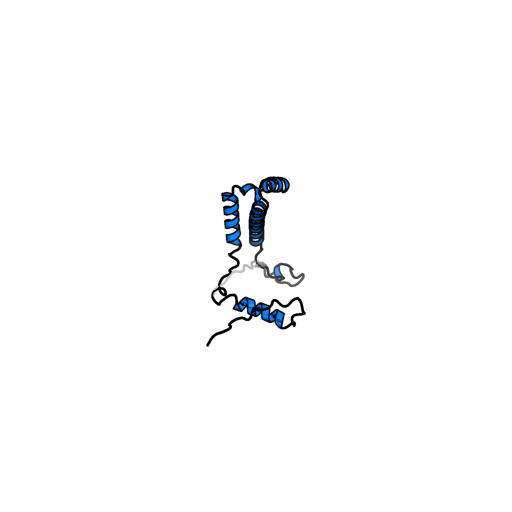1
ATOM 828 O O . ALA A 1 108 ? 20.935 -2.466 -20.571 1.00 72.94 108 ALA A O 1
ATOM 829 N N . ARG A 1 109 ? 21.194 -0.307 -19.992 1.00 78.81 109 ARG A N 1
ATOM 830 C CA . ARG A 1 109 ? 21.820 0.128 -21.243 1.00 78.81 109 ARG A CA 1
ATOM 831 C C . ARG A 1 109 ? 23.328 0.043 -21.078 1.00 78.81 109 ARG A C 1
ATOM 833 O O . ARG A 1 109 ? 23.837 0.385 -20.010 1.00 78.81 109 ARG A O 1
ATOM 840 N N . ASP A 1 110 ? 24.033 -0.388 -22.122 1.00 82.69 110 ASP A N 1
ATOM 841 C CA . ASP A 1 110 ? 25.490 -0.306 -22.123 1.00 82.69 110 ASP A CA 1
ATOM 842 C C . ASP A 1 110 ? 25.901 1.169 -21.990 1.00 82.69 110 ASP A C 1
ATOM 844 O O . ASP A 1 110 ? 25.285 2.069 -22.565 1.00 82.69 110 ASP A O 1
ATOM 848 N N . VAL A 1 111 ? 26.959 1.442 -21.229 1.00 82.38 111 VAL A N 1
ATOM 849 C CA . VAL A 1 111 ? 27.466 2.806 -21.024 1.00 82.38 111 VAL A CA 1
ATOM 850 C C . VAL A 1 111 ? 27.860 3.471 -22.349 1.00 82.38 111 VAL A C 1
ATOM 852 O O . VAL A 1 111 ? 27.822 4.697 -22.452 1.00 82.38 111 VAL A O 1
ATOM 855 N N . ARG A 1 112 ? 28.192 2.668 -23.376 1.00 81.56 112 ARG A N 1
ATOM 856 C CA . ARG A 1 112 ? 28.483 3.112 -24.752 1.00 81.56 112 ARG A CA 1
ATOM 857 C C . ARG A 1 112 ? 27.268 3.717 -25.463 1.00 81.56 112 ARG A C 1
ATOM 859 O O . ARG A 1 112 ? 27.453 4.592 -26.304 1.00 81.56 112 ARG A O 1
ATOM 866 N N . ASP A 1 113 ? 26.062 3.302 -25.084 1.00 75.44 113 ASP A N 1
ATOM 867 C CA . ASP A 1 113 ? 24.799 3.812 -25.630 1.00 75.44 113 ASP A CA 1
ATOM 868 C C . ASP A 1 113 ? 24.311 5.062 -24.880 1.00 75.44 113 ASP A C 1
ATOM 870 O O . ASP A 1 113 ? 23.530 5.852 -25.409 1.00 75.44 113 ASP A O 1
ATOM 874 N N . VAL A 1 114 ? 24.768 5.250 -23.635 1.00 79.44 114 VAL A N 1
ATOM 875 C CA . VAL A 1 114 ? 24.448 6.416 -22.791 1.00 79.44 114 VAL A CA 1
ATOM 876 C C . VAL A 1 114 ? 25.383 7.590 -23.090 1.00 79.44 114 VAL A C 1
ATOM 878 O O . VAL A 1 114 ? 24.942 8.738 -23.135 1.00 79.44 114 VAL A O 1
ATOM 881 N N . PHE A 1 115 ? 26.665 7.307 -23.332 1.00 82.19 115 PHE A N 1
ATOM 882 C CA . PHE A 1 115 ? 27.672 8.298 -23.696 1.00 82.19 115 PHE A CA 1
ATOM 883 C C . PHE A 1 115 ? 28.174 8.022 -25.113 1.00 82.19 115 PHE A C 1
ATOM 885 O O . PHE A 1 115 ? 29.181 7.320 -25.275 1.00 82.19 115 PHE A O 1
ATOM 892 N N . PRO A 1 116 ? 27.509 8.567 -26.152 1.00 70.75 116 PRO A N 1
ATOM 893 C CA . PRO A 1 116 ? 28.001 8.425 -27.510 1.00 70.75 116 PRO A CA 1
ATOM 894 C C . PRO A 1 116 ? 29.433 8.954 -27.568 1.00 70.75 116 PRO A C 1
ATOM 896 O O . PRO A 1 116 ? 29.718 10.098 -27.197 1.00 70.75 116 PRO A O 1
ATOM 899 N N . ARG A 1 117 ? 30.360 8.101 -28.016 1.00 70.00 117 ARG A N 1
ATOM 900 C CA . ARG A 1 117 ? 31.748 8.503 -28.237 1.00 70.00 117 ARG A CA 1
ATOM 901 C C . ARG A 1 117 ? 31.740 9.625 -29.266 1.00 70.00 117 ARG A C 1
ATOM 903 O O . ARG A 1 117 ? 31.386 9.419 -30.425 1.00 70.00 117 ARG A O 1
ATOM 910 N N . LYS A 1 118 ? 32.145 10.823 -28.850 1.00 65.62 118 LYS A N 1
ATOM 911 C CA . LYS A 1 118 ? 32.426 11.918 -29.775 1.00 65.62 118 LYS A CA 1
ATOM 912 C C . LYS A 1 118 ? 33.692 11.553 -30.557 1.00 65.62 118 LYS A C 1
ATOM 914 O O . LYS A 1 118 ? 34.793 11.896 -30.147 1.00 65.62 118 LYS A O 1
ATOM 919 N N . GLY A 1 119 ? 33.517 10.820 -31.653 1.00 65.06 119 GLY A N 1
ATOM 920 C CA . GLY A 1 119 ? 34.569 10.487 -32.612 1.00 65.06 119 GLY A CA 1
ATOM 921 C C . GLY A 1 119 ? 34.793 8.985 -32.779 1.00 65.06 119 GLY A C 1
ATOM 922 O O . GLY A 1 119 ? 35.280 8.316 -31.871 1.00 65.06 119 GLY A O 1
ATOM 923 N N . GLY A 1 120 ? 34.480 8.482 -33.972 1.00 51.66 120 GLY A N 1
ATOM 924 C CA . GLY A 1 120 ? 34.831 7.133 -34.413 1.00 51.66 120 GLY A CA 1
ATOM 925 C C . GLY A 1 120 ? 33.862 6.627 -35.469 1.00 51.66 120 GLY A C 1
ATOM 926 O O . GLY A 1 120 ? 32.824 6.081 -35.133 1.00 51.66 120 GLY A O 1
ATOM 927 N N . ALA A 1 121 ? 34.191 6.891 -36.729 1.00 57.31 121 ALA A N 1
ATOM 928 C CA . ALA A 1 121 ? 33.397 6.612 -37.912 1.00 57.31 121 ALA A CA 1
ATOM 929 C C . ALA A 1 121 ? 33.031 5.130 -38.090 1.00 57.31 121 ALA A C 1
ATOM 931 O O . ALA A 1 121 ? 33.907 4.277 -38.142 1.00 57.31 121 ALA A O 1
ATOM 932 N N . ASP A 1 122 ? 31.743 4.882 -38.301 1.00 51.59 122 ASP A N 1
ATOM 933 C CA . ASP A 1 122 ? 31.203 3.812 -39.137 1.00 51.59 122 ASP A CA 1
ATOM 934 C C . ASP A 1 122 ? 29.771 4.243 -39.493 1.00 51.59 122 ASP A C 1
ATOM 936 O O . ASP A 1 122 ? 28.849 4.178 -38.683 1.00 51.59 122 ASP A O 1
ATOM 940 N N . ARG A 1 123 ? 29.608 4.789 -40.699 1.00 46.38 123 ARG A N 1
ATOM 941 C CA . ARG A 1 123 ? 28.343 4.724 -41.427 1.00 46.38 123 ARG A CA 1
ATOM 942 C C . ARG A 1 123 ? 28.647 4.012 -42.733 1.00 46.38 123 ARG A C 1
ATOM 944 O O . ARG A 1 123 ? 28.944 4.659 -43.734 1.00 46.38 123 ARG A O 1
ATOM 951 N N . PHE A 1 124 ? 28.575 2.687 -42.721 1.00 48.88 124 PHE A N 1
ATOM 952 C CA . PHE A 1 124 ? 28.235 1.948 -43.930 1.00 48.88 124 PHE A CA 1
ATOM 953 C C . PHE A 1 124 ? 26.778 2.254 -44.318 1.00 48.88 124 PHE A C 1
ATOM 955 O O . PHE A 1 124 ? 25.842 1.707 -43.749 1.00 48.88 124 PHE A O 1
ATOM 962 N N . ALA A 1 125 ? 26.602 3.168 -45.273 1.00 45.53 125 ALA A N 1
ATOM 963 C CA . ALA A 1 125 ? 25.436 3.312 -46.154 1.00 45.53 125 ALA A CA 1
ATOM 964 C C . ALA A 1 125 ? 25.869 4.302 -47.251 1.00 45.53 125 ALA A C 1
ATOM 966 O O . ALA A 1 125 ? 26.080 5.478 -46.974 1.00 45.53 125 ALA A O 1
ATOM 967 N N . GLY A 1 126 ? 26.257 3.852 -48.441 1.00 47.25 126 GLY A N 1
ATOM 968 C CA . GLY A 1 126 ? 25.322 3.394 -49.464 1.00 47.25 126 GLY A CA 1
ATOM 969 C C . GLY A 1 126 ? 25.082 4.546 -50.443 1.00 47.25 126 GLY A C 1
ATOM 970 O O . GLY A 1 126 ? 24.240 5.391 -50.174 1.00 47.25 126 GLY A O 1
ATOM 971 N N . THR A 1 127 ? 25.870 4.612 -51.523 1.00 45.50 127 THR A N 1
ATOM 972 C CA . THR A 1 127 ? 25.498 5.314 -52.767 1.00 45.50 127 THR A CA 1
ATOM 973 C C . THR A 1 127 ? 26.074 4.554 -53.964 1.00 45.50 127 THR A C 1
ATOM 975 O O . THR A 1 127 ? 27.160 4.798 -54.478 1.00 45.50 127 THR A O 1
ATOM 978 N N . ASP A 1 128 ? 25.319 3.545 -54.353 1.00 48.09 128 ASP A N 1
ATOM 979 C CA . ASP A 1 128 ? 25.026 3.111 -55.711 1.00 48.09 128 ASP A CA 1
ATOM 980 C C . ASP A 1 128 ? 24.830 4.312 -56.664 1.00 48.09 128 ASP A C 1
ATOM 982 O O . ASP A 1 128 ? 23.725 4.761 -56.955 1.00 48.09 128 ASP A O 1
ATOM 986 N N . GLY A 1 129 ? 25.949 4.851 -57.154 1.00 43.00 129 GLY A N 1
ATOM 987 C CA . GLY A 1 129 ? 26.010 5.840 -58.227 1.00 43.00 129 GLY A CA 1
ATOM 988 C C . GLY A 1 129 ? 26.101 5.163 -59.592 1.00 43.00 129 GLY A C 1
ATOM 989 O O . GLY A 1 129 ? 27.184 4.853 -60.079 1.00 43.00 129 GLY A O 1
ATOM 990 N N . LYS A 1 130 ? 24.942 4.917 -60.200 1.00 51.88 130 LYS A N 1
ATOM 991 C CA . LYS A 1 130 ? 24.767 4.515 -61.599 1.00 51.88 130 LYS A CA 1
ATOM 992 C C . LYS A 1 130 ? 25.127 5.704 -62.504 1.00 51.88 130 LYS A C 1
ATOM 994 O O . LYS A 1 130 ? 24.300 6.594 -62.672 1.00 51.88 130 LYS A O 1
ATOM 999 N N . GLU A 1 131 ? 26.326 5.726 -63.088 1.00 44.22 131 GLU A N 1
ATOM 1000 C CA . GLU A 1 131 ? 26.749 6.782 -64.023 1.00 44.22 131 GLU A CA 1
ATOM 1001 C C . GLU A 1 131 ? 27.015 6.224 -65.434 1.00 44.22 131 GLU A C 1
ATOM 1003 O O . GLU A 1 131 ? 28.062 5.666 -65.737 1.00 44.22 131 GLU A O 1
ATOM 1008 N N . SER A 1 132 ? 25.965 6.368 -66.251 1.00 49.50 132 SER A N 1
ATOM 1009 C CA . SER A 1 132 ? 25.916 6.614 -67.702 1.00 49.50 132 SER A CA 1
ATOM 1010 C C . SER A 1 132 ? 26.843 5.855 -68.663 1.00 49.50 132 SER A C 1
ATOM 1012 O O . SER A 1 132 ? 27.969 6.269 -68.923 1.00 49.50 132 SER A O 1
ATOM 1014 N N . ASP A 1 133 ? 26.239 4.896 -69.372 1.00 53.03 133 ASP A N 1
ATOM 1015 C CA . ASP A 1 133 ? 26.541 4.592 -70.774 1.00 53.03 133 ASP A CA 1
ATOM 1016 C C . ASP A 1 133 ? 25.957 5.683 -71.696 1.00 53.03 133 ASP A C 1
ATOM 1018 O O . ASP A 1 133 ? 24.733 5.865 -71.727 1.00 53.03 133 ASP A O 1
ATOM 1022 N N . PRO A 1 134 ? 26.768 6.356 -72.530 1.00 58.66 134 PRO A N 1
ATOM 1023 C CA . PRO A 1 134 ? 26.281 6.979 -73.747 1.00 58.66 134 PRO A CA 1
ATOM 1024 C C . PRO A 1 134 ? 26.659 6.119 -74.959 1.00 58.66 134 PRO A C 1
ATOM 1026 O O . PRO A 1 134 ? 27.776 6.145 -75.464 1.00 58.66 134 PRO A O 1
ATOM 1029 N N . HIS A 1 135 ? 25.671 5.355 -75.419 1.00 45.88 135 HIS A N 1
ATOM 1030 C CA . HIS A 1 135 ? 25.311 5.181 -76.826 1.00 45.88 135 HIS A CA 1
ATOM 1031 C C . HIS A 1 135 ? 26.414 5.481 -77.867 1.00 45.88 135 HIS A C 1
ATOM 1033 O O . HIS A 1 135 ? 26.505 6.593 -78.388 1.00 45.88 135 HIS A O 1
ATOM 1039 N N . LEU A 1 136 ? 27.149 4.449 -78.289 1.00 54.97 136 LEU A N 1
ATOM 1040 C CA . LEU A 1 136 ? 27.714 4.397 -79.638 1.00 54.97 136 LEU A CA 1
ATOM 1041 C C . LEU A 1 136 ? 27.082 3.232 -80.391 1.00 54.97 136 LEU A C 1
ATOM 1043 O O . LEU A 1 136 ? 27.542 2.094 -80.383 1.00 54.97 136 LEU A O 1
ATOM 1047 N N . SER A 1 137 ? 25.973 3.568 -81.041 1.00 51.22 137 SER A N 1
ATOM 1048 C CA . SER A 1 137 ? 25.440 2.829 -82.171 1.00 51.22 137 SER A CA 1
ATOM 1049 C C . SER A 1 137 ? 26.458 2.868 -83.314 1.00 51.22 137 SER A C 1
ATOM 1051 O O . SER A 1 137 ? 26.741 3.929 -83.863 1.00 51.22 137 SER A O 1
ATOM 1053 N N . ALA A 1 138 ? 26.997 1.710 -83.675 1.00 57.41 138 ALA A N 1
ATOM 1054 C CA . ALA A 1 138 ? 27.532 1.442 -85.003 1.00 57.41 138 ALA A CA 1
ATOM 1055 C C . ALA A 1 138 ? 27.404 -0.063 -85.239 1.00 57.41 138 ALA A C 1
ATOM 1057 O O . ALA A 1 138 ? 28.181 -0.870 -84.737 1.00 57.41 138 ALA A O 1
ATOM 1058 N N . GLY A 1 139 ? 26.329 -0.440 -85.926 1.00 46.47 139 GLY A N 1
ATOM 1059 C CA . GLY A 1 139 ? 26.090 -1.821 -86.309 1.00 46.47 139 GLY A CA 1
ATOM 1060 C C . GLY A 1 139 ? 27.016 -2.318 -87.419 1.00 46.47 139 GLY A C 1
ATOM 1061 O O . GLY A 1 139 ? 27.731 -1.537 -88.042 1.00 46.47 139 GLY A O 1
ATOM 1062 N N . ARG A 1 140 ? 26.806 -3.608 -87.739 1.00 46.78 140 ARG A N 1
ATOM 1063 C CA . ARG A 1 140 ? 27.067 -4.266 -89.037 1.00 46.78 140 ARG A CA 1
ATOM 1064 C C . ARG A 1 140 ? 28.564 -4.579 -89.266 1.00 46.78 140 ARG A C 1
ATOM 1066 O O . ARG A 1 140 ? 29.393 -3.693 -89.200 1.00 46.78 140 ARG A O 1
ATOM 1073 N N . ILE A 1 141 ? 29.012 -5.811 -89.525 1.00 55.53 141 ILE A N 1
ATOM 1074 C CA . ILE A 1 141 ? 28.486 -6.895 -90.372 1.00 55.53 141 ILE A CA 1
ATOM 1075 C C . ILE A 1 141 ? 29.092 -8.260 -89.951 1.00 55.53 141 ILE A C 1
ATOM 1077 O O . ILE A 1 141 ? 30.068 -8.332 -89.217 1.00 55.53 141 ILE A O 1
ATOM 1081 N N . HIS A 1 142 ? 28.448 -9.305 -90.461 1.00 47.25 142 HIS A N 1
ATOM 1082 C CA . HIS A 1 142 ? 28.579 -10.758 -90.309 1.00 47.25 142 HIS A CA 1
ATOM 1083 C C . HIS A 1 142 ? 29.803 -11.412 -90.986 1.00 47.25 142 HIS A C 1
ATOM 1085 O O . HIS A 1 142 ? 30.398 -10.803 -91.869 1.00 47.25 142 HIS A O 1
ATOM 1091 N N . SER A 1 143 ? 30.045 -12.670 -90.564 1.00 46.78 143 SER A N 1
ATOM 1092 C CA . SER A 1 143 ? 30.775 -13.813 -91.168 1.00 46.78 143 SER A CA 1
ATOM 1093 C C . SER A 1 143 ? 31.668 -13.595 -92.381 1.00 46.78 143 SER A C 1
ATOM 1095 O O . SER A 1 143 ? 31.138 -13.173 -93.433 1.00 46.78 143 SER A O 1
#

Organism: NCBI:txid247094